Protein AF-W1Y0U5-F1 (afdb_monomer_lite)

Foldseek 3Di:
DDQDPVVLVVVVVPFDFAFPDWDQDPVVRDIDTDTPSNCCRPPVCVVCVPPPDDPDDDDDDDDDPPPD

Sequence (68 aa):
KRGDLHARRQAAAFVRNEIASENYDEATDKYTSTTALQKLFSEIAPRYAERNGGYTRILKTEPRRGDA

InterPro domains:
  IPR000456 Large ribosomal subunit protein bL17 [PF01196] (1-68)
  IPR000456 Large ribosomal subunit protein bL17 [PTHR14413] (1-68)
  IPR036373 Large ribosomal subunit protein bL17 superfamily [G3DSA:3.90.1030.10] (1-68)
  IPR036373 Large ribosomal subunit protein bL17 superfamily [SSF64263] (1-68)

pLDDT: mean 93.24, std 4.48, range [68.5, 97.38]

Structure (mmCIF, N/CA/C/O backbone):
data_AF-W1Y0U5-F1
#
_entry.id   AF-W1Y0U5-F1
#
loop_
_atom_site.group_PDB
_atom_site.id
_atom_site.type_symbol
_atom_site.label_atom_id
_atom_site.label_alt_id
_atom_site.label_comp_id
_atom_site.label_asym_id
_atom_site.label_entity_id
_atom_site.label_seq_id
_atom_site.pdbx_PDB_ins_code
_atom_site.Cartn_x
_atom_site.Cartn_y
_atom_site.Cartn_z
_atom_site.occupancy
_atom_site.B_iso_or_equiv
_atom_site.auth_seq_id
_atom_site.auth_comp_id
_atom_site.auth_asym_id
_atom_site.auth_atom_id
_atom_site.pdbx_PDB_model_num
ATOM 1 N N . LYS A 1 1 ? -6.953 -5.687 0.020 1.00 84.88 1 LYS A N 1
ATOM 2 C CA . LYS A 1 1 ? -8.292 -5.054 0.117 1.00 84.88 1 LYS A CA 1
A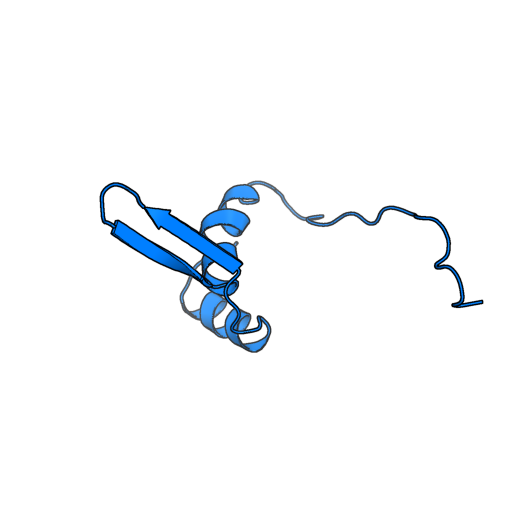TOM 3 C C . LYS A 1 1 ? -8.985 -5.359 1.437 1.00 84.88 1 LYS A C 1
ATOM 5 O O . LYS A 1 1 ? -9.509 -4.433 2.028 1.00 84.88 1 LYS A O 1
ATOM 10 N N . ARG A 1 2 ? -8.974 -6.612 1.923 1.00 91.56 2 ARG A N 1
ATOM 11 C CA . ARG A 1 2 ? -9.400 -6.919 3.302 1.00 91.56 2 ARG A CA 1
ATOM 12 C C . ARG A 1 2 ? -8.603 -6.062 4.292 1.00 91.56 2 ARG A C 1
ATOM 14 O O . ARG A 1 2 ? -7.389 -5.978 4.132 1.00 91.56 2 ARG A O 1
ATOM 21 N N . GLY A 1 3 ? -9.284 -5.403 5.227 1.00 92.31 3 GLY A N 1
ATOM 22 C CA . GLY A 1 3 ? -8.699 -4.445 6.177 1.00 92.31 3 GLY A CA 1
ATOM 23 C C . GLY A 1 3 ? -8.746 -4.896 7.639 1.00 92.31 3 GLY A C 1
ATOM 24 O O . GLY A 1 3 ? -8.495 -4.080 8.529 1.00 92.31 3 GLY A O 1
ATOM 25 N N . ASP A 1 4 ? -9.081 -6.165 7.878 1.00 96.25 4 ASP A N 1
ATOM 26 C CA . ASP A 1 4 ? -9.1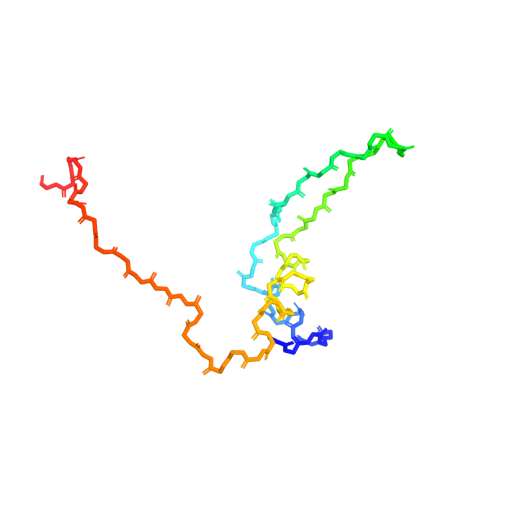89 -6.771 9.202 1.00 96.25 4 ASP A CA 1
ATOM 27 C C . ASP A 1 4 ? -7.823 -6.925 9.897 1.00 96.25 4 ASP A C 1
ATOM 29 O O . ASP A 1 4 ? -6.749 -6.837 9.291 1.00 96.25 4 ASP A O 1
ATOM 33 N N . LEU A 1 5 ? -7.856 -7.146 11.214 1.00 96.50 5 LEU A N 1
ATOM 34 C CA . LEU A 1 5 ? -6.646 -7.284 12.031 1.00 96.50 5 LEU A CA 1
ATOM 35 C C . LEU A 1 5 ? -5.782 -8.469 11.582 1.00 96.50 5 LEU A C 1
ATOM 37 O O . LEU A 1 5 ? -4.554 -8.392 11.609 1.00 96.50 5 LEU A O 1
ATOM 41 N N . HIS A 1 6 ? -6.421 -9.556 11.151 1.00 97.00 6 HIS A N 1
ATOM 42 C CA . HIS A 1 6 ? -5.723 -10.737 10.666 1.00 97.00 6 HIS A CA 1
ATOM 43 C C . HIS A 1 6 ? -4.918 -10.435 9.395 1.00 97.00 6 HIS A C 1
ATOM 45 O O . HIS A 1 6 ? -3.717 -10.709 9.375 1.00 97.00 6 HIS A O 1
ATOM 51 N N . ALA A 1 7 ? -5.514 -9.790 8.381 1.00 96.56 7 AL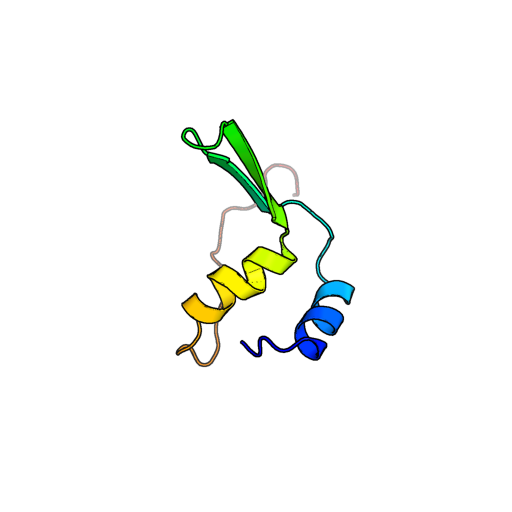A A N 1
ATOM 52 C CA . ALA A 1 7 ? -4.777 -9.412 7.174 1.00 96.56 7 ALA A CA 1
ATOM 53 C C . ALA A 1 7 ? -3.636 -8.433 7.474 1.00 96.56 7 ALA A C 1
ATOM 55 O O . ALA A 1 7 ? -2.573 -8.532 6.865 1.00 96.56 7 ALA A O 1
ATOM 56 N N . ARG A 1 8 ? -3.814 -7.517 8.435 1.00 96.00 8 ARG A N 1
ATOM 57 C CA . ARG A 1 8 ? -2.749 -6.594 8.864 1.00 96.00 8 ARG A CA 1
ATOM 58 C C . ARG A 1 8 ? -1.565 -7.329 9.487 1.00 96.00 8 ARG A C 1
ATOM 60 O O . ARG A 1 8 ? -0.428 -7.034 9.135 1.00 96.00 8 ARG A O 1
ATOM 67 N N . ARG A 1 9 ? -1.820 -8.311 10.358 1.00 96.19 9 ARG A N 1
ATOM 68 C CA . ARG A 1 9 ? -0.766 -9.147 10.962 1.00 96.19 9 ARG A CA 1
ATOM 69 C C . ARG A 1 9 ? -0.037 -9.990 9.918 1.00 96.19 9 ARG A C 1
ATOM 71 O O . ARG A 1 9 ? 1.184 -10.058 9.949 1.00 96.19 9 ARG A O 1
ATOM 78 N N . GLN A 1 10 ? -0.768 -10.579 8.971 1.00 96.94 10 GLN A N 1
ATOM 79 C CA . GLN A 1 10 ? -0.159 -11.318 7.862 1.00 96.94 10 GLN A CA 1
ATOM 80 C C . GLN A 1 10 ? 0.703 -10.411 6.977 1.00 96.94 10 GLN A C 1
ATOM 82 O O . GLN A 1 10 ? 1.819 -10.781 6.630 1.00 96.94 10 GLN A O 1
ATOM 87 N N . ALA A 1 11 ? 0.225 -9.208 6.644 1.00 96.06 11 ALA A N 1
ATOM 88 C CA . ALA A 1 11 ? 0.992 -8.248 5.853 1.00 96.06 11 ALA A CA 1
ATOM 89 C C . ALA A 1 11 ? 2.260 -7.775 6.583 1.00 96.06 11 ALA A C 1
ATOM 91 O O . ALA A 1 11 ? 3.309 -7.644 5.955 1.00 96.06 11 ALA A O 1
ATOM 92 N N . ALA A 1 12 ? 2.190 -7.575 7.903 1.00 95.94 12 ALA A N 1
ATOM 93 C CA . ALA A 1 12 ? 3.328 -7.155 8.723 1.00 95.94 12 ALA A CA 1
ATOM 94 C C . ALA A 1 12 ? 4.502 -8.148 8.703 1.00 95.94 12 ALA A C 1
ATOM 96 O O . ALA A 1 12 ? 5.633 -7.742 8.940 1.00 95.94 12 ALA A O 1
ATOM 97 N N . ALA A 1 13 ? 4.260 -9.426 8.394 1.00 96.38 13 ALA A N 1
ATOM 98 C CA . ALA A 1 13 ? 5.327 -10.418 8.266 1.00 96.38 13 ALA A CA 1
ATOM 99 C C . ALA A 1 13 ? 6.217 -10.197 7.026 1.00 96.38 13 ALA A C 1
ATOM 101 O O . ALA A 1 13 ? 7.354 -10.656 7.002 1.00 96.38 13 ALA A O 1
ATOM 102 N N . PHE A 1 14 ? 5.707 -9.505 6.001 1.00 96.00 14 PHE A N 1
ATOM 103 C CA . PHE A 1 14 ? 6.411 -9.287 4.730 1.00 96.00 14 PHE A CA 1
ATOM 104 C C . PHE A 1 14 ? 6.794 -7.824 4.498 1.00 96.00 14 PHE A C 1
ATOM 106 O O . PHE A 1 14 ? 7.797 -7.537 3.847 1.00 96.00 14 PHE A O 1
ATOM 113 N N . VAL A 1 15 ? 5.981 -6.889 4.993 1.00 95.00 15 VAL A N 1
ATOM 114 C CA . VAL A 1 15 ? 6.225 -5.453 4.842 1.00 95.00 15 VAL A CA 1
ATOM 115 C C . VAL A 1 15 ? 7.284 -5.017 5.847 1.00 95.00 15 VAL A C 1
ATOM 117 O O . VAL A 1 15 ? 7.143 -5.250 7.045 1.00 95.00 15 VAL A O 1
ATOM 120 N N . ARG A 1 16 ? 8.333 -4.345 5.364 1.00 95.25 16 ARG A N 1
ATOM 121 C CA . ARG A 1 16 ? 9.366 -3.778 6.236 1.00 95.25 16 ARG A CA 1
ATOM 122 C C . ARG A 1 16 ? 8.786 -2.683 7.123 1.00 95.25 16 ARG A C 1
ATOM 124 O O . ARG A 1 16 ? 7.935 -1.901 6.691 1.00 95.25 16 ARG A O 1
ATOM 131 N N . ASN A 1 17 ? 9.275 -2.620 8.358 1.00 94.00 17 ASN A N 1
ATOM 132 C CA . ASN A 1 17 ? 8.893 -1.581 9.304 1.00 94.00 17 ASN A CA 1
ATOM 133 C C . ASN A 1 17 ? 9.649 -0.282 8.996 1.00 94.00 17 ASN A C 1
ATOM 135 O O . ASN A 1 17 ? 10.648 0.036 9.635 1.00 94.00 17 ASN A O 1
ATOM 139 N N . GLU A 1 18 ? 9.183 0.423 7.972 1.00 93.25 18 GLU A N 1
ATOM 140 C CA . GLU A 1 18 ? 9.773 1.666 7.482 1.00 93.25 18 GLU A CA 1
ATOM 141 C C . GLU A 1 18 ? 8.709 2.772 7.410 1.00 93.25 18 GLU A C 1
ATOM 143 O O . GLU A 1 18 ? 7.507 2.514 7.234 1.00 93.25 18 GLU A O 1
ATOM 148 N N . ILE A 1 19 ? 9.161 4.017 7.559 1.00 93.38 19 ILE A N 1
ATOM 149 C CA . ILE A 1 19 ? 8.319 5.207 7.441 1.00 93.38 19 ILE A CA 1
ATOM 150 C C . ILE A 1 19 ? 8.113 5.497 5.953 1.00 93.38 19 ILE A C 1
ATOM 152 O O . ILE A 1 19 ? 9.070 5.604 5.192 1.00 93.38 19 ILE A O 1
ATOM 156 N N . ALA A 1 20 ? 6.855 5.592 5.527 1.00 90.75 20 ALA A N 1
ATOM 157 C CA . ALA A 1 20 ? 6.496 5.819 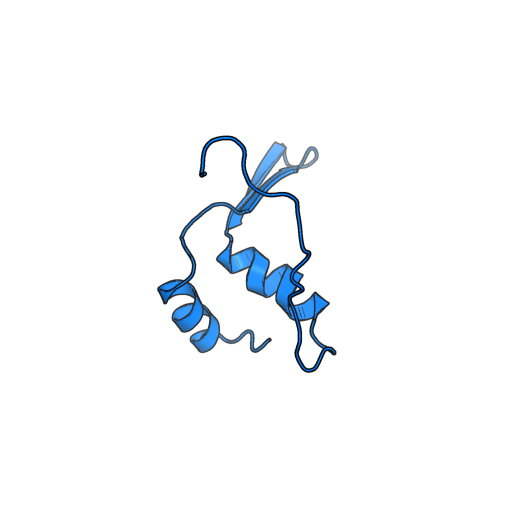4.128 1.00 90.75 20 ALA A CA 1
ATOM 158 C C . ALA A 1 20 ? 6.234 7.292 3.802 1.00 90.75 20 ALA A C 1
ATOM 160 O O . ALA A 1 20 ? 6.350 7.689 2.642 1.00 90.75 20 ALA A O 1
ATOM 161 N N . SER A 1 21 ? 5.827 8.083 4.792 1.00 88.19 21 SER A N 1
ATOM 162 C CA . SER A 1 21 ? 5.669 9.529 4.664 1.00 88.19 21 SER A CA 1
ATOM 163 C C . SER A 1 21 ? 5.714 10.191 6.031 1.00 88.19 21 SER A C 1
ATOM 165 O O . SER A 1 21 ? 5.151 9.669 6.995 1.00 88.19 21 SER A O 1
ATOM 167 N N . GLU A 1 22 ? 6.324 11.365 6.080 1.00 89.12 22 GLU A N 1
ATOM 168 C CA . GLU A 1 22 ? 6.301 12.269 7.222 1.00 89.12 22 GLU A CA 1
ATOM 169 C C . GLU A 1 22 ? 5.685 13.576 6.743 1.00 89.12 22 GLU A C 1
ATOM 171 O O . GLU A 1 22 ? 6.175 14.177 5.789 1.00 89.12 22 GLU A O 1
ATOM 176 N N . ASN A 1 23 ? 4.578 13.975 7.360 1.00 86.69 23 ASN A N 1
ATOM 177 C CA . ASN A 1 23 ? 3.903 15.227 7.037 1.00 86.69 23 ASN A CA 1
ATOM 178 C C . ASN A 1 23 ? 4.009 16.164 8.238 1.00 86.69 23 ASN A C 1
ATOM 180 O O . ASN A 1 23 ? 3.790 15.733 9.374 1.00 86.69 23 ASN A O 1
ATOM 184 N N . TYR A 1 24 ? 4.333 17.427 7.978 1.00 88.06 24 TYR A N 1
ATOM 185 C CA . TYR A 1 24 ? 4.294 18.489 8.975 1.00 88.06 24 TYR A CA 1
ATOM 186 C C . TYR A 1 24 ? 2.920 19.162 8.938 1.00 88.06 24 TYR A C 1
ATOM 188 O O . TYR A 1 24 ? 2.438 19.520 7.863 1.00 88.06 24 TYR A O 1
ATOM 196 N N . ASP A 1 25 ? 2.288 19.292 10.099 1.00 89.56 25 ASP A N 1
ATOM 197 C CA . ASP A 1 25 ? 1.028 20.012 10.256 1.00 89.56 25 ASP A CA 1
ATOM 198 C C . ASP A 1 25 ? 1.290 21.361 10.934 1.00 89.56 25 ASP A C 1
ATOM 200 O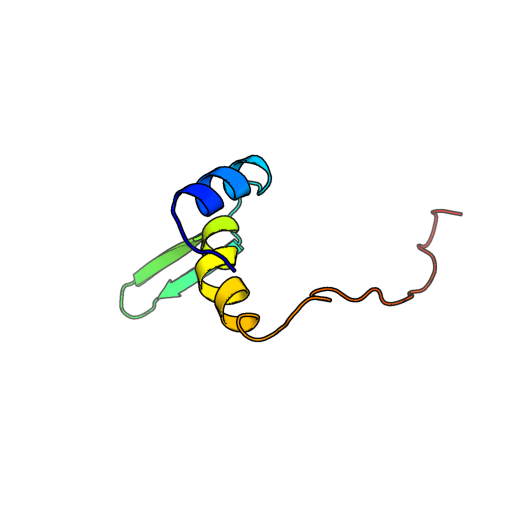 O . ASP A 1 25 ? 1.600 21.411 12.126 1.00 89.56 25 ASP A O 1
ATOM 204 N N . GLU A 1 26 ? 1.158 22.445 10.165 1.00 85.94 26 GLU A N 1
ATOM 205 C CA . GLU A 1 26 ? 1.387 23.830 10.602 1.00 85.94 26 GLU A CA 1
ATOM 206 C C . GLU A 1 26 ? 0.446 24.252 11.741 1.00 85.94 26 GLU A C 1
ATOM 208 O O . GLU A 1 26 ? 0.820 25.063 12.585 1.00 85.94 26 GLU A O 1
ATOM 213 N N . ALA A 1 27 ? -0.769 23.695 11.800 1.00 88.94 27 ALA A N 1
ATOM 214 C CA . ALA A 1 27 ? -1.758 24.064 12.812 1.00 88.94 27 ALA A CA 1
ATOM 215 C C . ALA A 1 27 ? -1.468 23.429 14.179 1.00 88.94 27 ALA A C 1
ATOM 217 O O . ALA A 1 27 ? -1.793 24.003 15.221 1.00 88.94 27 ALA A O 1
ATOM 218 N N . THR A 1 28 ? -0.869 22.238 14.175 1.00 86.00 28 THR A N 1
ATOM 219 C CA . THR A 1 28 ? -0.624 21.443 15.385 1.00 86.00 28 THR A CA 1
ATOM 220 C C . THR A 1 28 ? 0.862 21.410 15.774 1.00 86.00 28 THR A C 1
ATOM 222 O O . THR A 1 28 ? 1.202 20.799 16.787 1.00 86.00 28 THR A O 1
ATOM 225 N N . ASP A 1 29 ? 1.729 22.055 14.984 1.00 87.69 29 ASP A N 1
ATOM 226 C CA . ASP A 1 29 ? 3.197 22.082 15.100 1.00 87.69 29 ASP A CA 1
ATOM 227 C C . ASP A 1 29 ? 3.803 20.687 15.344 1.00 87.69 29 ASP A C 1
ATOM 229 O O . ASP A 1 29 ? 4.641 20.463 16.219 1.00 87.69 29 ASP A O 1
ATOM 233 N N . LYS A 1 30 ? 3.297 19.684 14.614 1.00 87.50 30 LYS A N 1
ATOM 234 C CA . LYS A 1 30 ? 3.649 18.272 14.819 1.00 87.50 30 LYS A CA 1
ATOM 235 C C . LYS A 1 30 ? 3.940 17.558 13.514 1.00 87.50 30 LYS A C 1
ATOM 237 O O . LYS A 1 30 ? 3.273 17.756 12.501 1.00 87.50 30 LYS A O 1
ATOM 242 N N . TYR A 1 31 ? 4.893 16.635 13.596 1.00 86.56 31 TYR A N 1
ATOM 243 C CA . TYR A 1 31 ? 5.165 15.662 12.548 1.00 86.56 31 TYR A CA 1
ATOM 244 C C . TYR A 1 31 ? 4.281 14.432 12.741 1.00 86.56 31 TYR A C 1
ATOM 246 O O . TYR A 1 31 ? 4.306 13.791 13.793 1.00 86.56 31 TYR A O 1
ATOM 254 N N . THR A 1 32 ? 3.522 14.081 11.707 1.00 90.25 32 THR A N 1
ATOM 255 C CA . THR A 1 32 ? 2.792 12.813 11.643 1.00 90.25 32 THR A CA 1
ATOM 256 C C . THR A 1 32 ? 3.545 11.864 10.725 1.00 90.25 32 THR A C 1
ATOM 258 O O . THR A 1 32 ? 3.605 12.074 9.511 1.00 90.25 32 THR A O 1
ATOM 261 N N . SER A 1 33 ? 4.112 10.805 11.300 1.00 90.38 33 SER A N 1
ATOM 262 C CA . SER A 1 33 ? 4.752 9.732 10.544 1.00 90.38 33 SER A CA 1
ATOM 263 C C . SER A 1 33 ? 3.746 8.623 10.238 1.00 90.38 33 SER A C 1
ATOM 265 O O . SER A 1 33 ? 3.001 8.158 11.100 1.00 90.38 33 SER A O 1
ATOM 267 N N . THR A 1 34 ? 3.703 8.205 8.975 1.00 93.69 34 THR A N 1
ATOM 268 C CA . THR A 1 34 ? 2.874 7.089 8.511 1.00 93.69 34 THR A CA 1
ATOM 269 C C . THR A 1 34 ? 3.778 5.956 8.059 1.00 93.69 34 THR A C 1
ATOM 271 O O . THR A 1 34 ? 4.641 6.139 7.199 1.00 93.69 34 THR A O 1
ATOM 274 N N . THR A 1 35 ? 3.583 4.764 8.617 1.00 95.75 35 THR A N 1
ATOM 275 C CA . THR A 1 35 ? 4.362 3.582 8.222 1.00 95.75 35 THR A CA 1
ATOM 276 C C . THR A 1 35 ? 3.904 3.036 6.871 1.00 95.75 35 THR A C 1
ATOM 278 O O . THR A 1 35 ? 2.753 3.221 6.459 1.00 95.75 35 THR A O 1
ATOM 281 N N . ALA A 1 36 ? 4.777 2.295 6.185 1.00 94.81 36 ALA A N 1
ATOM 282 C CA . ALA A 1 36 ? 4.426 1.612 4.936 1.00 94.81 36 ALA A CA 1
ATOM 283 C C . ALA A 1 36 ? 3.192 0.707 5.090 1.00 94.81 36 ALA A C 1
ATOM 285 O O . ALA A 1 36 ? 2.320 0.673 4.217 1.00 94.81 36 ALA A O 1
ATOM 286 N N . LEU A 1 37 ? 3.075 0.027 6.235 1.00 95.56 37 LEU A N 1
ATOM 287 C CA . LEU A 1 37 ? 1.918 -0.805 6.541 1.00 95.56 37 LEU A CA 1
ATOM 288 C C . LEU A 1 37 ? 0.647 0.030 6.719 1.00 95.56 37 LEU A C 1
ATOM 290 O O . LEU A 1 37 ? -0.397 -0.347 6.197 1.00 95.56 37 LEU A O 1
ATOM 294 N N . GLN A 1 38 ? 0.706 1.170 7.410 1.00 95.06 38 GLN A N 1
ATOM 295 C CA . GLN A 1 38 ? -0.457 2.052 7.546 1.00 95.06 38 GLN A CA 1
ATOM 296 C C . GLN A 1 38 ? -0.930 2.552 6.178 1.00 95.06 38 GLN A C 1
ATOM 298 O O .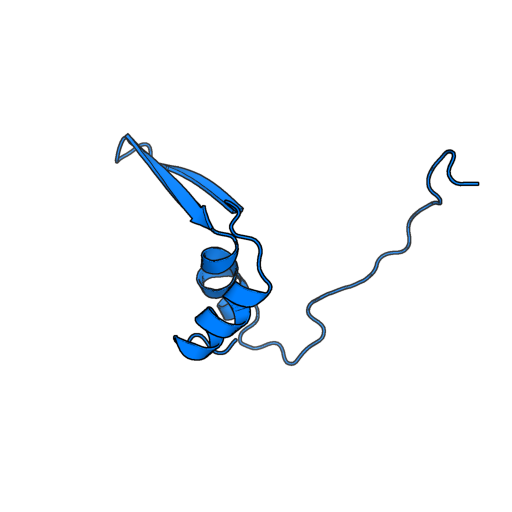 GLN A 1 38 ? -2.100 2.354 5.846 1.00 95.06 38 GLN A O 1
ATOM 303 N N . LYS A 1 39 ? -0.011 3.067 5.351 1.00 94.81 39 LYS A N 1
ATOM 304 C CA . LYS A 1 39 ? -0.295 3.565 3.995 1.00 94.81 39 LYS A CA 1
ATOM 305 C C . LYS A 1 39 ? -0.952 2.516 3.092 1.00 94.81 39 LYS A C 1
ATOM 307 O O . LYS A 1 39 ? -1.874 2.825 2.333 1.00 94.81 39 LYS A O 1
ATOM 312 N N . LEU A 1 40 ? -0.526 1.253 3.199 1.00 95.19 40 LEU A N 1
ATOM 313 C CA . LEU A 1 40 ? -1.101 0.139 2.439 1.00 95.19 40 LEU A CA 1
ATOM 314 C C . LEU A 1 40 ? -2.611 -0.014 2.682 1.00 95.19 40 LEU A C 1
ATOM 316 O O . LEU A 1 40 ? -3.365 -0.272 1.742 1.00 95.19 40 LEU A O 1
ATOM 320 N N . PHE A 1 41 ? -3.055 0.141 3.928 1.00 95.81 41 PHE A N 1
ATOM 321 C CA . PHE A 1 41 ? -4.457 -0.052 4.293 1.00 95.81 41 PHE A CA 1
ATOM 322 C C . PHE A 1 41 ? -5.284 1.239 4.270 1.00 95.81 41 PHE A C 1
ATOM 324 O O . PHE A 1 41 ? -6.481 1.150 4.012 1.00 95.81 41 PHE A O 1
ATOM 331 N N . SER A 1 42 ? -4.691 2.406 4.539 1.00 94.62 42 SER A N 1
ATOM 332 C CA . SER A 1 42 ? -5.411 3.688 4.560 1.00 94.62 42 SER A CA 1
ATOM 333 C C . SER A 1 42 ? -5.597 4.291 3.169 1.00 94.62 42 SER A C 1
ATOM 335 O O . SER A 1 42 ? -6.666 4.813 2.879 1.00 94.62 42 SER A O 1
ATOM 337 N N . GLU A 1 43 ? -4.590 4.201 2.298 1.00 94.38 43 GLU A N 1
ATOM 338 C CA . GLU A 1 43 ? -4.603 4.878 0.995 1.00 94.38 43 GLU A CA 1
ATOM 339 C C . GLU A 1 43 ? -4.725 3.893 -0.167 1.00 94.38 43 GLU A C 1
ATOM 341 O O . GLU A 1 43 ? -5.588 4.031 -1.036 1.00 94.38 43 GLU A O 1
ATOM 346 N N . ILE A 1 44 ? -3.854 2.879 -0.201 1.00 95.06 44 ILE A N 1
ATOM 347 C CA . ILE A 1 44 ? -3.734 1.987 -1.364 1.00 95.06 44 ILE A CA 1
ATOM 348 C C . ILE A 1 44 ? -4.939 1.045 -1.458 1.00 95.06 44 ILE A C 1
ATOM 350 O O . ILE A 1 44 ? -5.491 0.851 -2.543 1.00 95.06 44 ILE A O 1
ATOM 354 N N . ALA A 1 45 ? -5.364 0.458 -0.336 1.00 95.62 45 ALA A N 1
ATOM 355 C CA . ALA A 1 45 ? -6.497 -0.460 -0.298 1.00 95.62 45 ALA A CA 1
ATOM 356 C C . ALA A 1 45 ? -7.817 0.156 -0.813 1.00 95.62 45 ALA A C 1
ATOM 358 O O . ALA A 1 45 ? -8.414 -0.476 -1.692 1.00 95.62 45 ALA A O 1
ATOM 359 N N . PRO A 1 46 ? -8.270 1.344 -0.351 1.00 96.25 46 PRO A N 1
ATOM 360 C CA . PRO A 1 46 ? -9.485 1.963 -0.882 1.00 96.25 46 PRO A CA 1
ATOM 361 C C . PRO A 1 46 ? -9.315 2.460 -2.321 1.00 96.25 46 PRO A C 1
ATOM 363 O O . PRO A 1 46 ? -10.229 2.285 -3.122 1.00 96.25 46 PRO A O 1
ATOM 366 N N . ARG A 1 47 ? -8.135 2.981 -2.704 1.00 96.19 47 ARG A N 1
ATOM 367 C CA . ARG A 1 47 ? -7.868 3.433 -4.086 1.00 96.19 47 ARG A CA 1
ATOM 368 C C . ARG A 1 47 ? -8.139 2.350 -5.131 1.00 96.19 47 ARG A C 1
ATOM 370 O O . ARG A 1 47 ? -8.554 2.654 -6.244 1.00 96.19 47 ARG A O 1
ATOM 377 N N . TYR A 1 48 ? -7.899 1.089 -4.786 1.00 96.50 48 TYR A N 1
ATOM 378 C CA . TYR A 1 48 ? -8.117 -0.041 -5.685 1.00 96.50 48 TYR A CA 1
ATOM 379 C C . TYR A 1 48 ? -9.331 -0.896 -5.309 1.00 96.50 48 TYR A C 1
ATOM 381 O O . TYR A 1 48 ? -9.422 -2.023 -5.795 1.00 96.50 48 TYR A O 1
ATOM 389 N N . ALA A 1 49 ? -10.261 -0.400 -4.482 1.00 95.50 49 ALA A N 1
ATOM 390 C CA . ALA A 1 49 ? -11.413 -1.163 -3.988 1.00 95.50 49 ALA A CA 1
ATOM 391 C C . ALA A 1 49 ? -12.218 -1.838 -5.113 1.00 95.50 49 ALA A C 1
ATOM 393 O O . ALA A 1 49 ? -12.455 -3.042 -5.033 1.00 95.50 49 ALA A O 1
ATOM 394 N N . GLU A 1 50 ? -12.471 -1.133 -6.217 1.00 95.56 50 GLU A N 1
ATOM 395 C CA . GLU A 1 50 ? -13.258 -1.639 -7.356 1.00 95.56 50 GLU A CA 1
ATOM 396 C C . GLU A 1 50 ? -12.451 -2.476 -8.369 1.00 95.56 50 GLU A C 1
ATOM 398 O O . GLU A 1 50 ? -13.003 -3.174 -9.215 1.00 95.56 50 GLU A O 1
ATOM 403 N N . ARG A 1 51 ? -11.112 -2.445 -8.315 1.00 96.19 51 ARG A N 1
ATOM 404 C CA . ARG A 1 51 ? -10.263 -3.051 -9.358 1.00 96.19 51 ARG A CA 1
ATOM 405 C C . ARG A 1 51 ? -9.997 -4.538 -9.123 1.00 96.19 51 ARG A C 1
ATOM 407 O O . ARG A 1 51 ? -9.284 -4.880 -8.183 1.00 96.19 51 ARG A O 1
ATOM 414 N N . ASN A 1 52 ? -10.447 -5.421 -10.008 1.00 93.31 52 ASN A N 1
ATOM 415 C CA . ASN A 1 52 ? -10.273 -6.876 -9.867 1.00 93.31 52 ASN A CA 1
ATOM 416 C C . ASN A 1 52 ? -8.965 -7.402 -10.490 1.00 93.31 52 ASN A C 1
ATOM 418 O O . ASN A 1 52 ? -8.980 -8.239 -11.384 1.00 93.31 52 ASN A O 1
ATOM 422 N N . GLY A 1 53 ? -7.819 -6.916 -9.998 1.00 94.50 53 GLY A N 1
ATOM 423 C CA . GLY A 1 53 ? -6.488 -7.400 -10.394 1.00 94.50 53 GLY A CA 1
ATOM 424 C C . GLY A 1 53 ? -5.682 -6.461 -11.303 1.00 94.50 53 GLY A C 1
ATOM 425 O O . GLY A 1 53 ? -6.129 -5.382 -11.700 1.00 94.50 53 GLY A O 1
ATOM 426 N N . GLY A 1 54 ? -4.436 -6.863 -11.583 1.00 96.31 54 GLY A N 1
ATOM 427 C CA . GLY A 1 54 ? -3.498 -6.107 -12.422 1.00 96.31 54 GLY A CA 1
ATOM 428 C C . GLY A 1 54 ? -3.016 -4.789 -11.805 1.00 96.31 54 GLY A C 1
ATOM 429 O O . GLY A 1 54 ? -3.029 -3.769 -12.477 1.00 96.31 54 GLY A O 1
ATOM 430 N N . TYR A 1 55 ? -2.625 -4.766 -10.529 1.00 96.19 55 TYR A N 1
ATOM 431 C CA . TYR A 1 55 ? -2.270 -3.522 -9.817 1.00 96.19 55 TYR A CA 1
ATOM 432 C C . TYR A 1 55 ? -0.940 -2.889 -10.251 1.00 96.19 55 TYR A C 1
ATOM 434 O O . TYR A 1 55 ? -0.674 -1.738 -9.915 1.00 96.19 55 TYR A O 1
ATOM 442 N N . THR A 1 56 ? -0.113 -3.629 -10.986 1.00 96.31 56 THR A N 1
ATOM 443 C CA . THR A 1 56 ? 1.218 -3.209 -11.427 1.00 96.31 56 THR A CA 1
ATOM 444 C C . THR A 1 56 ? 1.340 -3.296 -12.947 1.00 96.31 56 THR A C 1
ATOM 446 O O . THR A 1 56 ? 0.583 -3.999 -13.619 1.00 96.31 56 THR A O 1
ATOM 449 N N . ARG A 1 57 ? 2.299 -2.552 -13.503 1.00 96.31 57 ARG A N 1
ATOM 450 C CA . ARG A 1 57 ? 2.683 -2.588 -14.918 1.00 96.31 57 ARG A CA 1
ATOM 451 C C . ARG A 1 57 ? 4.203 -2.534 -15.001 1.00 96.31 57 ARG A C 1
ATOM 453 O O . ARG A 1 57 ? 4.825 -1.808 -14.232 1.00 96.31 57 ARG A O 1
ATOM 460 N N . ILE A 1 58 ? 4.775 -3.270 -15.947 1.00 97.38 58 ILE A N 1
ATOM 461 C CA . ILE A 1 58 ? 6.203 -3.217 -16.271 1.00 97.38 58 ILE A CA 1
ATOM 462 C C . ILE A 1 58 ? 6.375 -2.356 -17.523 1.00 97.38 58 ILE A C 1
ATOM 464 O O . ILE A 1 58 ? 5.643 -2.528 -18.499 1.00 97.38 58 ILE A O 1
ATOM 468 N N . LEU A 1 59 ? 7.330 -1.430 -17.485 1.00 96.69 59 LEU A N 1
ATOM 469 C CA . LEU A 1 59 ? 7.736 -0.608 -18.623 1.00 96.69 59 LEU A CA 1
ATOM 470 C C . LEU A 1 59 ? 9.155 -1.014 -19.025 1.00 96.69 59 LEU A C 1
ATOM 472 O O . LEU A 1 59 ? 10.003 -1.217 -18.158 1.00 96.69 59 LEU A O 1
ATOM 476 N N . LYS A 1 60 ? 9.405 -1.166 -20.328 1.00 96.31 60 LYS A N 1
ATOM 477 C CA . LYS A 1 60 ? 10.748 -1.462 -20.841 1.00 96.31 60 LYS A CA 1
ATOM 478 C C . LYS A 1 60 ? 11.575 -0.177 -20.857 1.00 96.31 60 LYS A C 1
ATOM 480 O O . LYS A 1 60 ? 11.089 0.845 -21.333 1.00 96.31 60 LYS A O 1
ATOM 485 N N . THR A 1 61 ? 12.802 -0.253 -20.359 1.00 93.81 61 THR A N 1
ATOM 486 C CA . THR A 1 61 ? 13.777 0.846 -20.347 1.00 93.81 61 THR A CA 1
ATOM 487 C C . THR A 1 61 ? 15.037 0.446 -21.111 1.00 93.81 61 THR A C 1
ATOM 489 O O . THR A 1 61 ? 15.154 -0.687 -21.582 1.00 93.81 61 THR A O 1
ATOM 492 N N . GLU A 1 62 ? 15.988 1.370 -21.223 1.00 94.62 62 GLU A N 1
ATOM 493 C CA . GLU A 1 62 ? 17.313 1.093 -21.779 1.00 94.62 62 GLU A CA 1
ATOM 494 C C . GLU A 1 62 ? 18.152 0.200 -20.840 1.00 94.62 62 GLU A C 1
ATOM 496 O O . GLU A 1 62 ? 17.881 0.147 -19.631 1.00 94.62 62 GLU A O 1
ATOM 501 N N . PRO A 1 63 ? 19.167 -0.515 -21.367 1.00 94.62 63 PRO A N 1
ATOM 502 C CA . PRO A 1 63 ? 20.142 -1.235 -20.552 1.00 94.62 63 PRO A CA 1
ATOM 503 C C . PRO A 1 63 ? 20.886 -0.307 -19.580 1.00 94.62 63 PRO A C 1
ATOM 505 O O . PRO A 1 63 ? 21.152 0.856 -19.884 1.00 94.62 63 PRO A O 1
ATOM 508 N N . ARG A 1 64 ? 21.269 -0.829 -18.409 1.00 94.69 64 ARG A N 1
ATOM 509 C CA . ARG A 1 64 ? 22.069 -0.078 -17.431 1.00 94.69 64 ARG A CA 1
ATOM 510 C C . ARG A 1 64 ? 23.517 0.053 -17.910 1.00 94.69 64 ARG A C 1
ATOM 512 O O . ARG A 1 64 ? 24.117 -0.911 -18.379 1.00 94.69 64 ARG A O 1
ATOM 519 N N . ARG A 1 65 ? 24.092 1.252 -17.780 1.00 94.75 65 ARG A N 1
ATOM 520 C CA . ARG A 1 65 ? 25.484 1.519 -18.171 1.00 94.75 65 ARG A CA 1
ATOM 521 C C . ARG A 1 65 ? 26.450 0.761 -17.252 1.00 94.75 65 ARG A C 1
ATOM 523 O O . ARG A 1 65 ? 26.446 1.014 -16.054 1.00 94.75 65 ARG A O 1
ATOM 530 N N . GLY A 1 66 ? 27.315 -0.079 -17.826 1.00 93.19 66 GLY A N 1
ATOM 531 C CA . GLY A 1 66 ? 28.382 -0.783 -17.096 1.00 93.19 66 GLY A CA 1
ATOM 532 C C . GLY A 1 66 ? 28.004 -2.149 -16.512 1.00 93.19 66 GLY A C 1
ATOM 533 O O . GLY A 1 66 ? 28.845 -2.758 -15.864 1.00 93.19 66 GLY A O 1
ATOM 534 N N . ASP A 1 67 ? 26.784 -2.634 -16.761 1.00 91.19 67 ASP A N 1
ATOM 535 C CA . ASP A 1 67 ? 26.339 -3.991 -16.389 1.00 91.19 67 ASP A CA 1
ATOM 536 C C . ASP A 1 67 ? 26.566 -5.024 -17.523 1.00 91.19 67 ASP A C 1
ATOM 538 O O . ASP A 1 67 ? 26.089 -6.156 -17.422 1.00 91.19 67 ASP A O 1
ATOM 542 N N . ALA A 1 68 ? 27.230 -4.622 -18.617 1.00 68.50 68 ALA A N 1
ATOM 543 C CA . ALA A 1 68 ? 27.482 -5.426 -19.819 1.00 68.50 68 ALA A CA 1
ATOM 544 C C . ALA A 1 68 ? 28.934 -5.909 -19.895 1.00 68.50 68 ALA A C 1
ATOM 546 O O . ALA A 1 68 ? 29.830 -5.098 -19.564 1.00 68.50 68 ALA A O 1
#

Radius of gyration: 17.07 Å; chains: 1; bounding box: 42×35×37 Å

Organism: NCBI:txid408170

Secondary structure (DSSP, 8-state):
---SHHHHHHHHTTS---EEEEEEETTTTEEEEEEHHHHIIIIIHHHTTT--S--------PPPTT--